Protein AF-A0A7Y0X626-F1 (afdb_monomer_lite)

Secondary structure (DSSP, 8-state):
-EEE-TTS-HHHHTT-SEE--HHHHHHHHHHS--SEEEEES-HHHHHHHHHH-TTSEEEE---TTTT-----TT--TT--

Structure (mmCIF, N/CA/C/O backbone):
data_AF-A0A7Y0X626-F1
#
_entry.id   AF-A0A7Y0X626-F1
#
loop_
_atom_site.group_PDB
_atom_site.id
_atom_site.type_symbol
_atom_site.label_atom_id
_atom_site.label_alt_id
_atom_site.label_comp_id
_atom_site.label_asym_id
_atom_site.label_entity_id
_atom_site.label_seq_id
_atom_site.pdbx_PDB_ins_code
_atom_site.Cartn_x
_atom_site.Cartn_y
_atom_site.Cartn_z
_atom_site.occupancy
_atom_site.B_iso_or_equiv
_atom_site.auth_seq_id
_atom_site.auth_comp_id
_atom_site.auth_asym_id
_atom_site.auth_atom_id
_atom_site.pdbx_PDB_model_num
ATOM 1 N N . ALA A 1 1 ? -5.369 -6.673 0.495 1.00 81.31 1 ALA A N 1
ATOM 2 C CA . ALA A 1 1 ? -5.452 -5.886 -0.746 1.00 81.31 1 ALA A CA 1
ATOM 3 C C . ALA A 1 1 ? -4.126 -5.184 -0.996 1.00 81.31 1 ALA A C 1
ATOM 5 O O . ALA A 1 1 ? -3.526 -4.691 -0.040 1.00 81.31 1 ALA A O 1
ATOM 6 N N . THR A 1 2 ? -3.698 -5.145 -2.251 1.00 82.50 2 THR A N 1
ATOM 7 C CA . THR A 1 2 ? -2.411 -4.634 -2.723 1.00 82.50 2 THR A CA 1
ATOM 8 C C . THR A 1 2 ? -2.649 -3.392 -3.577 1.00 82.50 2 THR A C 1
ATOM 10 O O . THR A 1 2 ? -3.330 -3.448 -4.599 1.00 82.50 2 THR A O 1
ATOM 13 N N . LEU A 1 3 ? -2.126 -2.255 -3.134 1.00 85.38 3 LEU A N 1
ATOM 14 C CA . LEU A 1 3 ? -2.275 -0.952 -3.774 1.00 85.38 3 LEU A CA 1
ATOM 15 C C . LEU A 1 3 ? -0.943 -0.563 -4.410 1.00 85.38 3 LEU A C 1
ATOM 17 O O . LEU A 1 3 ? 0.070 -0.498 -3.714 1.00 85.38 3 LEU A O 1
ATOM 21 N N . VAL A 1 4 ? -0.935 -0.306 -5.714 1.00 83.69 4 VAL A N 1
ATOM 22 C CA . VAL A 1 4 ? 0.308 -0.135 -6.477 1.00 83.69 4 VAL A CA 1
ATOM 23 C C . VAL A 1 4 ? 0.238 1.115 -7.351 1.00 83.69 4 VAL A C 1
ATOM 25 O O . VAL A 1 4 ? -0.766 1.377 -8.010 1.00 83.69 4 VAL A O 1
ATOM 28 N N . HIS A 1 5 ? 1.310 1.908 -7.378 1.00 80.88 5 HIS A N 1
ATOM 29 C CA . HIS A 1 5 ? 1.415 3.000 -8.347 1.00 80.88 5 HIS A CA 1
ATOM 30 C C . HIS A 1 5 ? 1.721 2.425 -9.741 1.00 80.88 5 HIS A C 1
ATOM 32 O O . HIS A 1 5 ? 2.617 1.585 -9.828 1.00 80.88 5 HIS A O 1
ATOM 38 N N . PRO A 1 6 ? 1.096 2.888 -10.844 1.00 75.38 6 PRO A N 1
ATOM 39 C CA . PRO A 1 6 ? 1.406 2.429 -12.208 1.00 75.38 6 PRO A CA 1
ATOM 40 C C . PRO A 1 6 ? 2.864 2.638 -12.657 1.00 75.38 6 PRO A C 1
ATOM 42 O O . PRO A 1 6 ? 3.245 2.147 -13.709 1.00 75.38 6 PRO A O 1
ATOM 45 N N . GLU A 1 7 ? 3.674 3.353 -11.872 1.00 73.62 7 GLU A N 1
ATOM 46 C CA . GLU A 1 7 ? 5.118 3.518 -12.101 1.00 73.62 7 GLU A CA 1
ATOM 47 C C . GLU A 1 7 ? 5.937 2.338 -11.539 1.00 73.62 7 GLU A C 1
ATOM 49 O O . GLU A 1 7 ? 7.153 2.285 -11.693 1.00 73.62 7 GLU A O 1
ATOM 54 N N . SER A 1 8 ? 5.277 1.386 -10.873 1.00 70.94 8 SER A N 1
ATOM 55 C CA . SER A 1 8 ? 5.894 0.163 -10.354 1.00 70.94 8 SER A CA 1
ATOM 56 C C . SER A 1 8 ? 6.133 -0.861 -11.475 1.00 70.94 8 SER A C 1
ATOM 58 O O . SER A 1 8 ? 5.481 -0.791 -12.519 1.00 70.94 8 SER A O 1
ATOM 60 N N . PRO A 1 9 ? 7.015 -1.859 -11.267 1.00 74.50 9 PRO A N 1
ATOM 61 C CA . PRO A 1 9 ? 7.262 -2.906 -12.255 1.00 74.50 9 PRO A CA 1
ATOM 62 C C . PRO A 1 9 ? 5.977 -3.634 -12.665 1.00 74.50 9 PRO A C 1
ATOM 64 O O . PRO A 1 9 ? 5.128 -3.915 -11.816 1.00 74.50 9 PRO A O 1
ATOM 67 N N . ALA A 1 10 ? 5.867 -4.000 -13.946 1.00 76.56 10 ALA A N 1
ATOM 68 C CA . ALA A 1 10 ? 4.686 -4.671 -14.500 1.00 76.56 10 ALA A CA 1
ATOM 69 C C . ALA A 1 10 ? 4.280 -5.921 -13.700 1.00 76.56 10 ALA A C 1
ATOM 71 O O . ALA A 1 10 ? 3.106 -6.095 -13.399 1.00 76.56 10 ALA A O 1
ATOM 72 N N . SER A 1 11 ? 5.252 -6.708 -13.232 1.00 78.75 11 SER A N 1
ATOM 73 C CA . SER A 1 11 ? 5.013 -7.888 -12.391 1.00 78.75 11 SER A CA 1
ATOM 74 C C . SER A 1 11 ? 4.304 -7.580 -11.067 1.00 78.75 11 SER A C 1
ATOM 76 O O . SER A 1 11 ? 3.587 -8.425 -10.543 1.00 78.75 11 SER A O 1
ATOM 78 N N . VAL A 1 12 ? 4.485 -6.379 -10.514 1.00 73.69 12 VAL A N 1
ATOM 79 C CA . VAL A 1 12 ? 3.814 -5.921 -9.287 1.00 73.69 12 VAL A CA 1
ATOM 80 C C . VAL A 1 12 ? 2.442 -5.336 -9.616 1.00 73.69 12 VAL A C 1
ATOM 82 O O . VAL A 1 12 ? 1.488 -5.555 -8.876 1.00 73.69 12 VAL A O 1
ATOM 85 N N . VAL A 1 13 ? 2.336 -4.618 -10.738 1.00 80.81 13 VAL A N 1
ATOM 86 C CA . VAL A 1 13 ? 1.078 -4.048 -11.243 1.00 80.81 13 VAL A CA 1
ATOM 87 C C . VAL A 1 13 ? 0.076 -5.151 -11.599 1.00 80.81 13 VAL A C 1
ATOM 89 O O . VAL A 1 13 ? -1.095 -5.030 -11.258 1.00 80.81 13 VAL A O 1
ATOM 92 N N . GLU A 1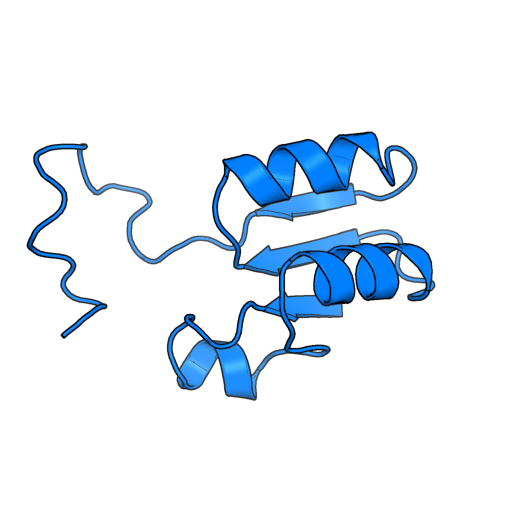 14 ? 0.526 -6.247 -12.214 1.00 80.31 14 GLU A N 1
ATOM 93 C CA . GLU A 1 14 ? -0.314 -7.407 -12.553 1.00 80.31 14 GLU A CA 1
ATOM 94 C C . GLU A 1 14 ? -0.850 -8.151 -11.319 1.00 80.31 14 GLU A C 1
ATOM 96 O O . GLU A 1 14 ? -1.905 -8.776 -11.385 1.00 80.31 14 GLU A O 1
ATOM 101 N N . LEU A 1 15 ? -0.149 -8.065 -10.185 1.00 79.06 15 LEU A N 1
ATOM 102 C CA . LEU A 1 15 ? -0.546 -8.676 -8.910 1.00 79.06 15 LEU A CA 1
ATOM 103 C C . LEU A 1 15 ? -1.331 -7.712 -7.999 1.00 79.06 15 LEU A C 1
ATOM 105 O O . LEU A 1 15 ? -1.685 -8.072 -6.874 1.00 79.06 15 LEU A O 1
ATOM 109 N N . ALA A 1 16 ? -1.570 -6.477 -8.445 1.00 83.25 16 ALA A N 1
ATOM 110 C CA . ALA A 1 16 ? -2.205 -5.437 -7.647 1.00 83.25 16 ALA A CA 1
ATOM 111 C C . ALA A 1 16 ? -3.737 -5.556 -7.643 1.00 83.25 16 ALA A C 1
ATOM 113 O O . ALA A 1 16 ? -4.361 -5.735 -8.685 1.00 83.25 16 ALA A O 1
ATOM 114 N N . ASP A 1 17 ? -4.361 -5.338 -6.481 1.00 84.56 17 ASP A N 1
ATOM 115 C CA . ASP A 1 17 ? -5.822 -5.222 -6.373 1.00 84.56 17 ASP A CA 1
ATOM 116 C C . ASP A 1 17 ? -6.323 -3.856 -6.861 1.00 84.56 17 ASP A C 1
ATOM 118 O O . ASP A 1 17 ? -7.444 -3.731 -7.352 1.00 84.56 17 ASP A O 1
ATOM 122 N N . ALA A 1 18 ? -5.507 -2.809 -6.712 1.00 84.75 18 ALA A N 1
ATOM 123 C CA . ALA A 1 18 ? -5.790 -1.514 -7.312 1.00 84.75 18 ALA A CA 1
ATOM 124 C C . ALA A 1 18 ? -4.510 -0.813 -7.761 1.00 84.75 18 ALA A C 1
ATOM 126 O O . ALA A 1 18 ? -3.525 -0.729 -7.022 1.00 84.75 18 ALA A O 1
ATOM 127 N N . VAL A 1 19 ? -4.577 -0.250 -8.965 1.00 86.19 19 VAL A N 1
ATOM 128 C CA . VAL A 1 19 ? -3.493 0.499 -9.597 1.00 86.19 19 VAL A CA 1
ATOM 129 C C . VAL A 1 19 ? -3.968 1.923 -9.829 1.00 86.19 19 VAL A C 1
ATOM 131 O O . VAL A 1 19 ? -5.025 2.131 -10.424 1.00 86.19 19 VAL A O 1
ATOM 134 N N . GLY A 1 20 ? -3.217 2.914 -9.357 1.00 86.25 20 GLY A N 1
ATOM 135 C CA . GLY A 1 20 ? -3.619 4.306 -9.531 1.00 86.25 20 GLY A CA 1
ATOM 136 C C . GLY A 1 20 ? -2.613 5.324 -9.020 1.00 86.25 20 GLY A C 1
ATOM 137 O O . GLY A 1 20 ? -1.619 4.983 -8.385 1.00 86.25 20 GLY A O 1
ATOM 138 N N . SER A 1 21 ? -2.888 6.599 -9.290 1.00 84.56 21 SER A N 1
ATOM 139 C CA . SER A 1 21 ? -2.085 7.711 -8.770 1.00 84.56 21 SER A CA 1
ATOM 140 C C . SER A 1 21 ? -2.211 7.840 -7.249 1.00 84.56 21 SER A C 1
ATOM 142 O O . SER A 1 21 ? -3.178 7.365 -6.655 1.00 84.56 21 SER A O 1
ATOM 144 N N . THR A 1 22 ? -1.295 8.571 -6.610 1.00 81.75 22 THR A N 1
ATOM 145 C CA . THR A 1 22 ? -1.321 8.912 -5.173 1.00 81.75 22 THR A CA 1
ATOM 146 C C . THR A 1 22 ? -2.724 9.175 -4.606 1.00 81.75 22 THR A C 1
ATOM 148 O O . THR A 1 22 ? -3.121 8.606 -3.589 1.00 81.75 22 THR A O 1
ATOM 151 N N . SER A 1 23 ? -3.513 10.028 -5.264 1.00 84.81 23 SER A N 1
ATOM 152 C CA . SER A 1 23 ? -4.866 10.363 -4.806 1.00 84.81 23 SER A CA 1
ATOM 153 C C . SER A 1 23 ? -5.851 9.201 -4.950 1.00 84.81 23 SER A C 1
ATOM 155 O O . SER A 1 23 ? -6.748 9.059 -4.118 1.00 84.81 23 SER A O 1
ATOM 157 N N . GLN A 1 24 ? -5.702 8.374 -5.986 1.00 86.44 24 GLN A N 1
ATOM 158 C CA . GLN A 1 24 ? -6.507 7.168 -6.168 1.00 86.44 24 GLN A CA 1
ATOM 159 C C . GLN A 1 24 ? -6.137 6.095 -5.143 1.00 86.44 24 GLN A C 1
ATOM 161 O O . GLN A 1 24 ? -7.047 5.508 -4.571 1.00 86.44 24 GLN A O 1
ATOM 166 N N . LEU A 1 25 ? -4.851 5.911 -4.821 1.00 85.50 25 LEU A N 1
ATOM 167 C CA . LEU A 1 25 ? -4.410 4.975 -3.779 1.00 85.50 25 LEU A CA 1
ATOM 168 C C . LEU A 1 25 ? -4.959 5.370 -2.405 1.00 85.50 25 LEU A C 1
ATOM 170 O O . LEU A 1 25 ? -5.469 4.519 -1.686 1.00 85.50 25 LEU A O 1
ATOM 174 N N . ILE A 1 26 ? -4.953 6.663 -2.061 1.00 85.31 26 ILE A N 1
ATOM 175 C CA . ILE A 1 26 ? -5.576 7.167 -0.824 1.00 85.31 26 ILE A CA 1
ATOM 176 C C . ILE A 1 26 ? -7.083 6.873 -0.803 1.00 85.31 26 ILE A C 1
ATOM 178 O O . ILE A 1 26 ? -7.619 6.432 0.215 1.00 85.31 26 ILE A O 1
ATOM 182 N N . LYS A 1 27 ? -7.789 7.121 -1.914 1.00 88.19 27 LYS A N 1
ATOM 183 C CA . LYS A 1 27 ? -9.226 6.823 -2.016 1.00 88.19 27 LYS A CA 1
ATOM 184 C C . LYS A 1 27 ? -9.496 5.324 -1.912 1.00 88.19 27 LYS A C 1
ATOM 186 O O . LYS A 1 27 ? -10.407 4.941 -1.188 1.00 88.19 27 LYS A O 1
ATOM 191 N N . ALA A 1 28 ? -8.692 4.494 -2.571 1.00 88.50 28 ALA A N 1
ATOM 192 C CA . ALA A 1 28 ? -8.782 3.041 -2.506 1.00 88.50 28 ALA A CA 1
ATOM 193 C C . ALA A 1 28 ? -8.517 2.539 -1.082 1.00 88.50 28 ALA A C 1
ATOM 195 O O . ALA A 1 28 ? -9.309 1.765 -0.554 1.00 88.50 28 ALA A O 1
ATOM 196 N N . ALA A 1 29 ? -7.486 3.061 -0.412 1.00 86.81 29 ALA A N 1
ATOM 197 C CA . ALA A 1 29 ? -7.186 2.752 0.981 1.00 86.81 29 ALA A CA 1
ATOM 198 C C . ALA A 1 29 ? -8.342 3.115 1.920 1.00 86.81 29 ALA A C 1
ATOM 200 O O . ALA A 1 29 ? -8.575 2.406 2.889 1.00 86.81 29 ALA A O 1
ATOM 201 N N . LYS A 1 30 ? -9.114 4.172 1.633 1.00 86.50 30 LYS A N 1
ATOM 202 C CA . LYS A 1 30 ? -10.326 4.518 2.396 1.00 86.50 30 LYS A CA 1
ATOM 203 C C . LYS A 1 30 ? -11.519 3.623 2.057 1.00 86.50 30 LYS A C 1
ATOM 205 O O . LYS A 1 30 ? -12.162 3.121 2.973 1.00 86.50 30 LYS A O 1
ATOM 210 N N . ALA A 1 31 ? -11.785 3.410 0.771 1.00 88.38 31 ALA A N 1
ATOM 211 C CA . ALA A 1 31 ? -12.963 2.697 0.279 1.00 88.38 31 ALA A CA 1
ATOM 212 C C . ALA A 1 31 ? -12.909 1.181 0.520 1.00 88.38 31 ALA A C 1
ATOM 214 O O . ALA A 1 31 ? -13.943 0.556 0.742 1.00 88.38 31 ALA A O 1
ATOM 215 N N . LEU A 1 32 ? -11.718 0.581 0.482 1.00 85.44 32 LEU A N 1
ATOM 216 C CA . LEU A 1 32 ? -11.559 -0.861 0.639 1.00 85.44 32 LEU A CA 1
ATOM 217 C C . LEU A 1 32 ? -11.781 -1.288 2.100 1.00 85.44 32 LEU A C 1
ATOM 219 O O . LEU A 1 32 ? -11.179 -0.702 2.998 1.00 85.44 32 LEU A O 1
ATOM 223 N N . PRO A 1 33 ? -12.576 -2.337 2.375 1.00 84.19 33 PRO A N 1
ATOM 224 C CA . PRO A 1 33 ? -12.913 -2.759 3.740 1.00 84.19 33 PRO A CA 1
ATOM 225 C C . PRO A 1 33 ? -11.786 -3.527 4.458 1.00 84.19 33 PRO A C 1
ATOM 227 O O . PRO A 1 33 ? -11.968 -3.986 5.584 1.00 84.19 33 PRO A O 1
ATOM 230 N N . HIS A 1 34 ? -10.623 -3.705 3.827 1.00 85.56 34 HIS A N 1
ATOM 231 C CA . HIS A 1 34 ? -9.519 -4.476 4.395 1.00 85.56 34 HIS A CA 1
ATOM 232 C C . HIS A 1 34 ? -8.819 -3.717 5.529 1.00 85.56 34 HIS A C 1
ATOM 234 O O . HIS A 1 34 ? -8.462 -2.551 5.373 1.00 85.56 34 HIS A O 1
ATOM 240 N N . LYS A 1 35 ? -8.575 -4.406 6.652 1.00 85.00 35 LYS A N 1
ATOM 241 C CA . LYS A 1 35 ? -7.777 -3.879 7.772 1.00 85.00 35 LYS A CA 1
ATOM 242 C C . LYS A 1 35 ? -6.290 -3.779 7.447 1.00 85.00 35 LYS A C 1
ATOM 244 O O . LYS A 1 35 ? -5.663 -2.823 7.876 1.00 85.00 35 LYS A O 1
ATOM 249 N N . GLN A 1 36 ? -5.754 -4.746 6.705 1.00 87.25 36 GLN A N 1
ATOM 250 C CA . GLN A 1 36 ? -4.355 -4.780 6.279 1.00 87.25 36 GLN A CA 1
ATOM 251 C C . GLN A 1 36 ? -4.246 -4.574 4.773 1.00 87.25 36 GLN A C 1
ATOM 253 O O . GLN A 1 36 ? -4.960 -5.214 3.988 1.00 87.25 36 GLN A O 1
ATOM 258 N N . MET A 1 37 ? -3.351 -3.676 4.370 1.00 88.12 37 MET A N 1
ATOM 259 C CA . MET A 1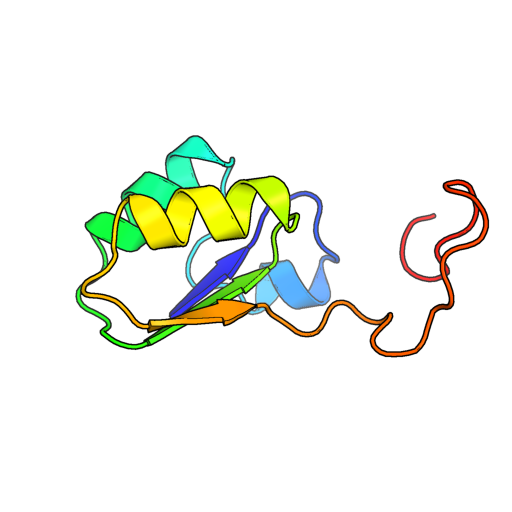 37 ? -3.135 -3.343 2.966 1.00 88.12 37 MET A CA 1
ATOM 260 C C . MET A 1 37 ? -1.648 -3.188 2.679 1.00 88.12 37 MET A C 1
ATOM 262 O O . MET A 1 37 ? -0.942 -2.495 3.406 1.00 88.12 37 MET A O 1
ATOM 266 N N . ILE A 1 38 ? -1.186 -3.810 1.600 1.00 87.19 3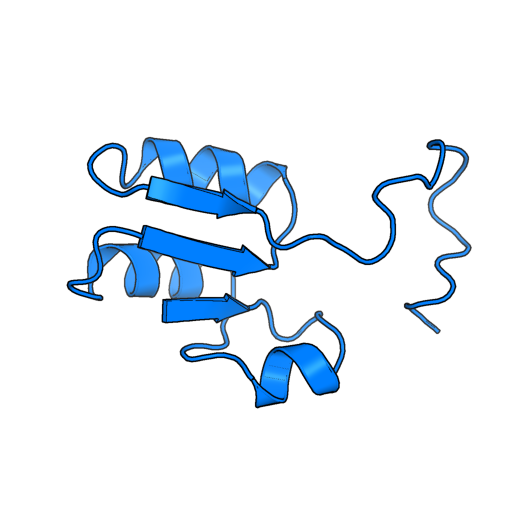8 ILE A N 1
ATOM 267 C CA . ILE A 1 38 ? 0.195 -3.676 1.138 1.00 87.19 38 ILE A CA 1
ATOM 268 C C . ILE A 1 38 ? 0.225 -2.531 0.134 1.00 87.19 38 ILE A C 1
ATOM 270 O O . ILE A 1 38 ? -0.566 -2.522 -0.808 1.00 87.19 38 ILE A O 1
ATOM 274 N N . VAL A 1 39 ? 1.109 -1.560 0.335 1.00 86.06 39 VAL A N 1
ATOM 275 C CA . VAL A 1 39 ? 1.207 -0.378 -0.520 1.00 86.06 39 VAL A CA 1
ATOM 276 C C . VAL A 1 39 ? 2.596 -0.315 -1.144 1.00 86.06 39 VAL A C 1
ATOM 278 O O . VAL A 1 39 ? 3.594 -0.135 -0.448 1.00 86.06 39 VAL A O 1
ATOM 281 N N . ALA A 1 40 ? 2.652 -0.443 -2.467 1.00 83.25 40 ALA A N 1
ATOM 282 C CA . ALA A 1 40 ? 3.853 -0.228 -3.264 1.00 83.25 40 ALA A CA 1
ATOM 283 C C . ALA A 1 40 ? 3.838 1.206 -3.812 1.00 83.25 40 ALA A C 1
ATOM 285 O O . ALA A 1 40 ? 3.285 1.490 -4.876 1.00 83.25 40 ALA A O 1
ATOM 286 N N . THR A 1 41 ? 4.387 2.133 -3.029 1.00 79.50 41 THR A N 1
ATOM 287 C CA . THR A 1 41 ? 4.477 3.560 -3.363 1.00 79.50 41 THR A CA 1
ATOM 288 C C . THR A 1 41 ? 5.704 4.179 -2.693 1.00 79.50 41 THR A C 1
ATOM 290 O O . THR A 1 41 ? 6.310 3.566 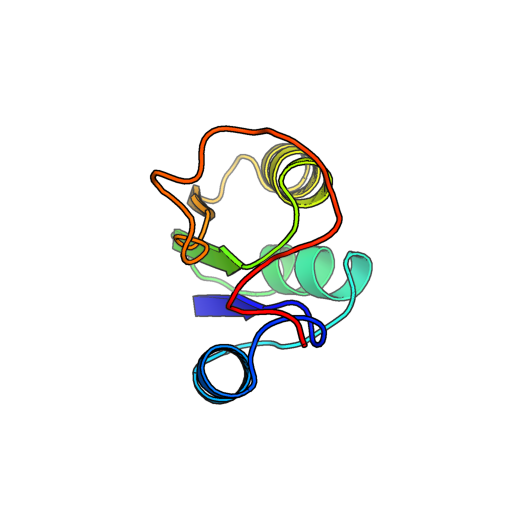-1.816 1.00 79.50 41 THR A O 1
ATOM 293 N N . ASP A 1 42 ? 6.055 5.409 -3.071 1.00 82.31 42 ASP A N 1
ATOM 294 C CA . ASP A 1 42 ? 7.106 6.176 -2.398 1.00 82.31 42 ASP A CA 1
ATOM 295 C C . ASP A 1 42 ? 6.814 6.400 -0.899 1.00 82.31 42 ASP A C 1
ATOM 297 O O . ASP A 1 42 ? 5.660 6.597 -0.492 1.00 82.31 42 ASP A O 1
ATOM 301 N N . LYS A 1 43 ? 7.872 6.441 -0.078 1.00 78.94 43 LYS A N 1
ATOM 302 C CA . LYS A 1 43 ? 7.773 6.621 1.379 1.00 78.94 43 LYS A CA 1
ATOM 303 C C . LYS A 1 43 ? 6.978 7.868 1.767 1.00 78.94 43 LYS A C 1
ATOM 305 O O . LYS A 1 43 ? 6.179 7.803 2.699 1.00 78.94 43 LYS A O 1
ATOM 310 N N . GLY A 1 44 ? 7.137 8.986 1.056 1.00 81.12 44 GLY A N 1
ATOM 311 C CA . GLY A 1 44 ? 6.407 10.220 1.356 1.00 81.12 44 GLY A CA 1
ATOM 312 C C . GLY A 1 44 ? 4.891 10.054 1.225 1.00 81.12 44 GLY A C 1
ATOM 313 O O . GLY A 1 44 ? 4.124 10.533 2.065 1.00 81.12 44 GLY A O 1
ATOM 314 N N . ILE A 1 45 ? 4.449 9.316 0.204 1.00 83.25 45 ILE A N 1
ATOM 315 C CA . ILE A 1 45 ? 3.033 9.002 -0.003 1.00 83.25 45 ILE A CA 1
ATOM 316 C C . ILE A 1 45 ? 2.539 8.001 1.037 1.00 83.25 45 ILE A C 1
ATOM 318 O O . ILE A 1 45 ? 1.461 8.194 1.597 1.00 83.25 45 ILE A O 1
ATOM 322 N N . PHE A 1 46 ? 3.339 6.981 1.345 1.00 85.38 46 PHE A N 1
ATOM 323 C CA . PHE A 1 46 ? 3.004 5.969 2.342 1.00 85.38 46 PHE A CA 1
ATOM 324 C C . PHE A 1 46 ? 2.754 6.573 3.733 1.00 85.38 46 PHE A C 1
ATOM 326 O O . PHE A 1 46 ? 1.711 6.318 4.338 1.00 85.38 46 PHE A O 1
ATOM 333 N N . PHE A 1 47 ? 3.641 7.454 4.208 1.00 86.88 47 PHE A N 1
ATOM 334 C CA . PHE A 1 47 ? 3.449 8.161 5.481 1.00 86.88 47 PHE A CA 1
ATOM 335 C C . PHE A 1 47 ? 2.173 9.007 5.484 1.00 86.88 47 PHE A C 1
ATOM 337 O O . PHE A 1 47 ? 1.418 9.004 6.457 1.00 86.88 47 PHE A O 1
ATOM 344 N N . LYS A 1 48 ? 1.893 9.708 4.381 1.00 87.06 48 LYS A N 1
ATOM 345 C CA . LYS A 1 48 ? 0.664 10.494 4.243 1.00 87.06 48 LYS A CA 1
ATOM 346 C C . LYS A 1 48 ? -0.583 9.608 4.236 1.00 87.06 48 LYS A C 1
ATOM 348 O O . LYS A 1 48 ? -1.601 9.987 4.806 1.00 87.06 48 LYS A O 1
ATOM 353 N N . MET A 1 49 ? -0.514 8.431 3.618 1.00 86.88 49 MET A N 1
ATOM 354 C CA . MET A 1 49 ? -1.601 7.455 3.637 1.00 86.88 49 MET A CA 1
ATOM 355 C C . MET A 1 49 ? -1.867 6.953 5.056 1.00 86.88 49 MET A C 1
ATOM 357 O O . MET A 1 49 ? -3.021 6.982 5.470 1.00 86.88 49 MET A O 1
ATOM 361 N N . GLN A 1 50 ? -0.834 6.599 5.829 1.00 87.88 50 GLN A N 1
ATOM 36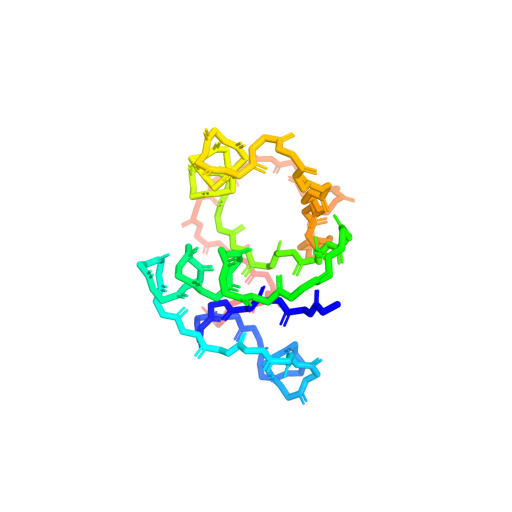2 C CA . GLN A 1 50 ? -1.007 6.180 7.229 1.00 87.88 50 GLN A CA 1
ATOM 363 C C . GLN A 1 50 ? -1.701 7.251 8.076 1.00 87.88 50 GLN A C 1
ATOM 365 O O . GLN A 1 50 ? -2.599 6.938 8.848 1.00 87.88 50 GLN A O 1
ATOM 370 N N . GLN A 1 51 ? -1.351 8.527 7.886 1.00 89.19 51 GLN A N 1
ATOM 371 C CA . GLN A 1 51 ? -2.018 9.633 8.584 1.00 89.19 51 GLN A CA 1
ATOM 372 C C . GLN A 1 51 ? -3.497 9.787 8.199 1.00 89.19 51 GLN A C 1
ATOM 374 O O . GLN A 1 51 ? -4.302 10.247 9.003 1.00 89.19 51 GLN A O 1
ATOM 379 N N . LEU A 1 52 ? -3.864 9.436 6.963 1.00 88.25 52 LEU A N 1
ATOM 380 C CA . LEU A 1 52 ? -5.229 9.575 6.450 1.00 88.25 52 LEU A CA 1
ATOM 381 C C . LEU A 1 52 ? -6.135 8.384 6.775 1.00 88.25 52 LEU A C 1
ATOM 383 O O . LEU A 1 52 ? -7.355 8.542 6.696 1.00 88.25 52 LEU A O 1
ATOM 387 N N . VAL A 1 53 ? -5.555 7.220 7.072 1.00 88.69 53 VAL A N 1
ATOM 388 C CA . VAL A 1 53 ? -6.254 5.992 7.482 1.00 88.69 53 VAL A CA 1
ATOM 389 C C . VAL A 1 53 ? -5.537 5.327 8.670 1.00 88.69 53 VAL A C 1
ATOM 391 O O . VAL A 1 53 ? -5.093 4.188 8.553 1.00 88.69 53 VAL A O 1
ATOM 394 N N . PRO A 1 54 ? -5.427 6.001 9.832 1.00 87.50 54 PRO A N 1
ATOM 395 C CA . PRO A 1 54 ? -4.685 5.480 10.988 1.00 87.50 54 PRO A CA 1
ATOM 396 C C . PRO A 1 54 ? -5.324 4.226 11.602 1.00 87.50 54 PRO A C 1
ATOM 398 O O . PRO A 1 54 ? -4.688 3.489 12.344 1.00 87.50 54 PRO A O 1
ATOM 401 N N . GLU A 1 55 ? -6.596 3.982 11.293 1.00 87.38 55 GLU A N 1
ATOM 402 C CA . GLU A 1 55 ? -7.342 2.785 11.682 1.00 87.38 55 GLU A CA 1
ATOM 403 C C . GLU A 1 55 ? -6.966 1.531 10.870 1.00 87.38 55 GLU A C 1
ATOM 405 O O . GLU A 1 55 ? -7.345 0.421 11.250 1.00 87.38 55 GLU A O 1
ATOM 410 N N . LYS A 1 56 ? -6.251 1.700 9.748 1.00 87.56 56 LYS A N 1
ATOM 411 C CA . LYS A 1 56 ? -5.836 0.613 8.856 1.00 87.56 56 LYS A CA 1
ATOM 412 C C . LYS A 1 56 ? -4.336 0.395 8.946 1.00 87.56 56 LYS A C 1
ATOM 414 O O . LYS A 1 56 ? -3.543 1.328 9.025 1.00 87.56 56 LYS A O 1
ATOM 419 N N . GLU A 1 57 ? -3.950 -0.865 8.875 1.00 88.69 57 GLU A N 1
ATOM 420 C CA . GLU A 1 57 ? -2.566 -1.296 8.931 1.00 88.69 57 GLU A CA 1
ATOM 421 C C . GLU A 1 57 ? -1.997 -1.322 7.508 1.00 88.69 57 GLU A C 1
ATOM 423 O O . GLU A 1 57 ? -2.277 -2.217 6.703 1.00 88.69 57 GLU A O 1
ATOM 428 N N . LEU A 1 58 ? -1.249 -0.272 7.169 1.00 87.62 58 LEU A N 1
ATOM 429 C CA . LEU A 1 58 ? -0.570 -0.159 5.883 1.00 87.62 58 LEU A CA 1
ATOM 430 C C . LEU A 1 58 ? 0.839 -0.733 6.002 1.00 87.62 58 LEU A C 1
ATOM 432 O O . LEU A 1 58 ? 1.627 -0.287 6.834 1.00 87.62 58 LEU A O 1
ATOM 436 N N . ILE A 1 59 ? 1.159 -1.687 5.136 1.00 86.31 59 ILE A N 1
ATOM 437 C CA . ILE A 1 59 ? 2.462 -2.346 5.062 1.00 86.31 59 ILE A CA 1
ATOM 438 C C . ILE A 1 59 ? 3.166 -1.828 3.811 1.00 86.31 59 ILE A C 1
ATOM 440 O O . ILE A 1 59 ? 2.601 -1.889 2.717 1.00 86.31 59 ILE A O 1
ATOM 444 N N . GLU A 1 60 ? 4.381 -1.298 3.955 1.00 82.38 60 GLU A N 1
ATOM 445 C CA . GLU A 1 60 ? 5.173 -0.915 2.785 1.00 82.38 60 GLU A CA 1
ATOM 446 C C . GLU A 1 60 ? 5.581 -2.185 2.036 1.00 82.38 60 GLU A C 1
ATOM 448 O O . GLU A 1 60 ? 6.123 -3.124 2.625 1.00 82.38 60 GLU A O 1
ATOM 453 N N . ALA A 1 61 ? 5.272 -2.253 0.740 1.00 77.38 61 ALA A N 1
ATOM 454 C CA . ALA A 1 61 ? 5.755 -3.359 -0.068 1.00 77.38 61 ALA A CA 1
ATOM 455 C C . ALA A 1 61 ? 7.290 -3.310 -0.079 1.00 77.38 61 ALA A C 1
ATOM 457 O O . ALA A 1 61 ? 7.850 -2.218 -0.237 1.00 77.38 61 ALA A O 1
ATOM 458 N N . PRO A 1 62 ? 7.983 -4.455 0.051 1.00 62.06 62 PRO A N 1
ATOM 459 C CA . PRO A 1 62 ? 9.419 -4.494 -0.137 1.00 62.06 62 PRO A CA 1
ATOM 460 C C . PRO A 1 62 ? 9.700 -4.076 -1.578 1.00 62.06 62 PRO A C 1
ATOM 462 O O . PRO A 1 62 ? 9.548 -4.849 -2.523 1.00 62.06 62 PRO A O 1
ATOM 465 N N . THR A 1 63 ? 10.097 -2.820 -1.756 1.00 54.59 63 THR A N 1
ATOM 466 C CA . THR A 1 63 ? 10.798 -2.423 -2.968 1.00 54.59 63 THR A CA 1
ATOM 467 C C . THR A 1 63 ? 12.039 -3.306 -3.037 1.00 54.59 63 THR A C 1
ATOM 469 O O . THR A 1 63 ? 12.604 -3.668 -2.000 1.00 54.59 63 THR A O 1
ATOM 472 N N . ALA A 1 64 ? 12.458 -3.710 -4.233 1.00 48.38 64 ALA A N 1
ATOM 473 C CA . ALA A 1 64 ? 13.573 -4.636 -4.446 1.00 48.38 64 ALA A CA 1
ATOM 474 C C . ALA A 1 64 ? 14.961 -4.088 -4.006 1.00 48.38 64 ALA A C 1
ATOM 476 O O . ALA A 1 64 ? 15.994 -4.456 -4.554 1.00 48.38 64 ALA A O 1
ATOM 477 N N . GLY A 1 65 ? 14.990 -3.190 -3.019 1.00 41.50 65 GLY A N 1
ATOM 478 C CA . GLY A 1 65 ? 16.144 -2.530 -2.437 1.00 41.50 65 GLY A CA 1
ATOM 479 C C . GLY A 1 65 ? 16.129 -2.494 -0.907 1.00 41.50 65 GLY A C 1
ATOM 480 O O . GLY A 1 65 ? 16.718 -1.575 -0.341 1.00 41.50 65 GLY A O 1
ATOM 481 N N . ALA A 1 66 ? 15.530 -3.470 -0.213 1.00 40.56 66 ALA A N 1
ATOM 482 C CA . ALA A 1 66 ? 15.843 -3.707 1.203 1.00 40.56 66 ALA A CA 1
ATOM 483 C C . ALA A 1 66 ? 17.302 -4.210 1.328 1.00 40.56 66 ALA A C 1
ATOM 485 O O . ALA A 1 66 ? 17.567 -5.400 1.460 1.00 40.56 66 ALA A O 1
ATOM 486 N N . GLY A 1 67 ? 18.249 -3.279 1.173 1.00 40.88 67 GLY A N 1
ATOM 487 C CA . GLY A 1 67 ? 19.691 -3.518 1.068 1.00 40.88 67 GLY A CA 1
ATOM 488 C C . GLY A 1 67 ? 20.437 -2.568 0.118 1.00 40.88 67 GLY A C 1
ATOM 489 O O . GLY A 1 67 ? 21.665 -2.558 0.120 1.00 40.88 67 GLY A O 1
ATOM 490 N N . ALA A 1 68 ? 19.746 -1.736 -0.669 1.00 43.09 68 ALA A N 1
ATOM 491 C CA .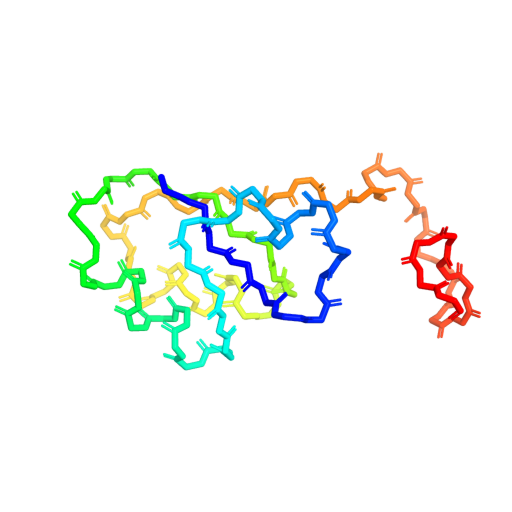 ALA A 1 68 ? 20.406 -0.741 -1.510 1.00 43.09 68 ALA A CA 1
ATOM 492 C C . ALA A 1 68 ? 20.780 0.473 -0.650 1.00 43.09 68 ALA A C 1
ATOM 494 O O . ALA A 1 68 ? 19.973 1.367 -0.404 1.00 43.09 68 ALA A O 1
ATOM 495 N N . THR A 1 69 ? 22.016 0.484 -0.153 1.00 42.03 69 THR A N 1
ATOM 496 C CA . THR A 1 69 ? 22.634 1.667 0.445 1.00 42.03 69 THR A CA 1
ATOM 497 C C . THR A 1 69 ? 22.415 2.866 -0.473 1.00 42.03 69 THR A C 1
ATOM 499 O O . THR A 1 69 ? 22.892 2.865 -1.608 1.00 42.03 69 THR A O 1
ATOM 502 N N . CYS A 1 70 ? 21.697 3.878 0.020 1.00 52.69 70 CYS A N 1
ATOM 503 C CA . CYS A 1 70 ? 21.532 5.167 -0.638 1.00 52.69 70 CYS A CA 1
ATOM 504 C C . CYS A 1 70 ? 22.889 5.716 -1.084 1.00 52.69 70 CYS A C 1
ATOM 506 O O . CYS A 1 70 ? 23.654 6.259 -0.285 1.00 52.69 70 CYS A O 1
ATOM 508 N N . ARG A 1 71 ? 23.163 5.625 -2.381 1.00 43.19 71 ARG A N 1
ATOM 509 C CA . ARG A 1 71 ? 24.134 6.476 -3.048 1.00 43.19 71 ARG A CA 1
ATOM 510 C C . ARG A 1 71 ? 23.647 6.684 -4.474 1.00 43.19 71 ARG A C 1
ATOM 512 O O . ARG A 1 71 ? 23.891 5.867 -5.350 1.00 43.19 71 ARG A O 1
ATOM 519 N N . SER A 1 72 ? 22.973 7.818 -4.652 1.00 43.12 72 SER A N 1
ATOM 520 C CA . SER A 1 72 ? 22.747 8.465 -5.948 1.00 43.12 72 SER A CA 1
ATOM 521 C C . SER A 1 72 ? 21.578 7.913 -6.779 1.00 43.12 72 SER A C 1
ATOM 523 O O . SER A 1 72 ? 21.582 6.783 -7.254 1.00 43.12 72 SER A O 1
ATOM 525 N N . CYS A 1 73 ? 20.590 8.780 -7.001 1.00 54.84 73 CYS A N 1
ATOM 526 C CA . CYS A 1 73 ? 19.374 8.594 -7.793 1.00 54.84 73 CYS A CA 1
ATOM 527 C C . CYS A 1 73 ? 19.596 8.401 -9.313 1.00 54.84 73 CYS A C 1
ATOM 529 O O . CYS A 1 73 ? 18.994 9.127 -10.095 1.00 54.84 73 CYS A O 1
ATOM 531 N N . ALA A 1 74 ? 20.443 7.477 -9.774 1.00 45.44 74 ALA A N 1
ATOM 532 C CA . ALA A 1 74 ? 20.652 7.317 -11.225 1.00 45.44 74 ALA A CA 1
ATOM 533 C C . ALA A 1 74 ? 20.946 5.895 -11.723 1.00 45.44 74 ALA A C 1
ATOM 535 O O . ALA A 1 74 ? 21.276 5.726 -12.890 1.00 45.44 74 ALA A O 1
ATOM 536 N N . HIS A 1 75 ? 20.836 4.866 -10.883 1.00 44.66 75 HIS A N 1
ATOM 537 C CA . HIS A 1 75 ? 20.961 3.490 -11.365 1.00 44.66 75 HIS A CA 1
ATOM 538 C C . HIS A 1 75 ? 20.197 2.540 -10.447 1.00 44.66 75 HIS A C 1
ATOM 540 O O . HIS A 1 75 ? 20.745 1.927 -9.532 1.00 44.66 75 HIS A O 1
ATOM 546 N N . CYS A 1 76 ? 18.890 2.442 -10.667 1.00 48.09 76 CYS A N 1
ATOM 547 C CA . CYS A 1 76 ? 18.126 1.332 -10.120 1.00 48.09 76 CYS A CA 1
ATOM 548 C C . CYS A 1 76 ? 18.238 0.158 -11.100 1.00 48.09 76 CYS A C 1
ATOM 550 O O . CYS A 1 76 ? 17.990 0.359 -12.273 1.00 48.09 76 CYS A O 1
ATOM 552 N N . PRO A 1 77 ? 18.541 -1.073 -10.665 1.00 50.81 77 PRO A N 1
ATOM 553 C CA . PRO A 1 77 ? 18.488 -2.254 -11.536 1.00 50.81 77 PRO A CA 1
ATOM 554 C C . PRO A 1 77 ? 17.051 -2.734 -11.838 1.00 50.81 77 PRO A C 1
ATOM 556 O O . PRO A 1 77 ? 16.863 -3.771 -12.464 1.00 50.81 77 PRO A O 1
ATOM 559 N N . TRP A 1 78 ? 16.043 -1.987 -11.376 1.00 49.09 78 TRP A N 1
ATOM 560 C CA . TRP A 1 78 ? 14.607 -2.241 -11.564 1.00 49.09 78 TRP A CA 1
ATOM 561 C C . TRP A 1 78 ? 13.875 -1.099 -12.277 1.00 49.09 78 TRP A C 1
ATOM 563 O O . TRP A 1 78 ? 12.687 -1.216 -12.563 1.00 49.09 78 TRP A O 1
ATOM 573 N N . MET A 1 79 ? 14.577 -0.002 -12.548 1.00 48.50 79 MET A N 1
ATOM 574 C CA . MET A 1 79 ? 14.165 1.006 -13.516 1.00 48.50 79 MET A CA 1
ATOM 575 C C . MET A 1 79 ? 15.158 0.884 -14.665 1.00 48.50 79 MET A C 1
ATOM 577 O O . MET A 1 79 ? 16.339 0.676 -14.412 1.00 48.50 79 MET A O 1
ATOM 581 N N . ALA A 1 80 ? 14.690 0.930 -15.906 1.00 43.25 80 ALA A N 1
ATOM 582 C CA . ALA A 1 80 ? 15.609 1.087 -17.028 1.00 43.25 80 ALA A CA 1
ATOM 583 C C . ALA A 1 80 ? 16.482 2.343 -16.844 1.00 43.25 80 ALA A C 1
ATOM 585 O O . ALA A 1 80 ? 15.973 3.326 -16.254 1.00 43.25 80 ALA A O 1
#

Sequence (80 aa):
ATLVHPESPASVVELADAVGSTSQLIKAAKALPHKQMIVATDKGIFFKMQQLVPEKELIEAPTAGAGATCRSCAHCPWMA

pLDDT: mean 75.1, std 16.26, range [40.56, 89.19]

InterPro domains:
  IPR003473 Quinolinate synthetase A [PF02445] (2-79)
  IPR036094 Quinolinate synthetase A superfamily [G3DSA:3.40.50.10800] (1-79)
  IPR036094 Quinolinate synthetase A superfamily [SSF142754] (2-80)

Radius of gyration: 12.91 Å; chains: 1; bounding box: 37×19×29 Å

Foldseek 3Di:
DEEEEPVADPVSVVVHPYYDDLVVSLVCLVPDPAQEYEYADDPVSQVVSCVSCVSHHYHYDPDVPPPPDDDDDDDDVRPD

Organism: Vibrio parahaemolyticus (NCBI:txid670)